Protein AF-A0A259J9F5-F1 (afdb_monomer)

Sequence (88 aa):
RPKRFDTRFFAAEASAICMQVDGMVGPSSELIETRWLTFDETEKADLPSITRVILEELRARIEAGYRRELAVPFYSMQRGRFVRVALD

Secondary structure (DSSP, 8-state):
-------------GGG-----TTSSSTTSS--------HHHHHHS---HHHHHHHHHHHHHHHTT--TTSPEEEEEEETTEEEEEEE-

Mean predicted aligned error: 4.2 Å

Solvent-accessible surface area (backbone atoms only — not comparable to full-atom values): 6166 Å² total; per-residue (Å²): 131,89,85,83,83,91,82,86,88,84,86,79,65,77,87,72,64,88,75,85,75,84,84,68,58,30,94,87,43,96,43,55,74,87,84,91,71,55,75,76,53,52,74,76,46,98,63,60,71,67,58,53,53,52,52,53,52,49,51,56,39,49,77,71,66,60,56,87,85,57,71,45,78,43,79,46,77,56,96,90,37,84,43,80,44,75,41,132

Radius of gyration: 15.93 Å; Cα contacts (8 Å, |Δi|>4): 47; chains: 1; bounding box: 41×29×37 Å

Structure (mmCIF, N/CA/C/O backbone):
data_AF-A0A259J9F5-F1
#
_entry.id   AF-A0A259J9F5-F1
#
loop_
_atom_site.group_PDB
_atom_site.id
_atom_site.type_symbol
_atom_site.label_atom_id
_atom_site.label_alt_id
_atom_site.label_comp_id
_atom_site.label_asym_id
_atom_site.label_entity_id
_atom_site.label_seq_id
_atom_site.pdbx_PDB_ins_code
_atom_site.Cartn_x
_atom_site.Cartn_y
_atom_site.Cartn_z
_atom_site.occupancy
_atom_site.B_iso_or_equiv
_atom_site.auth_seq_id
_atom_site.auth_comp_id
_atom_site.auth_asym_id
_atom_site.auth_atom_id
_atom_site.pdbx_PDB_model_num
ATOM 1 N N . ARG A 1 1 ? 16.244 6.802 19.465 1.00 80.06 1 ARG A N 1
ATOM 2 C CA . ARG A 1 1 ? 16.783 5.927 18.390 1.00 80.06 1 ARG A CA 1
ATOM 3 C C . ARG A 1 1 ? 15.710 5.773 17.315 1.00 80.06 1 ARG A C 1
ATOM 5 O O . ARG A 1 1 ? 14.581 5.494 17.699 1.00 80.06 1 ARG A O 1
ATOM 12 N N . PRO A 1 2 ? 16.012 5.965 16.020 1.00 86.25 2 PRO A N 1
ATOM 13 C CA . PRO A 1 2 ? 15.033 5.741 14.956 1.00 86.25 2 PRO A CA 1
ATOM 14 C C . PRO A 1 2 ? 14.559 4.279 14.951 1.00 86.25 2 PRO A C 1
ATOM 16 O O . PRO A 1 2 ? 15.380 3.361 15.051 1.00 86.25 2 PRO A O 1
ATOM 19 N N . LYS A 1 3 ? 13.239 4.067 14.878 1.00 87.62 3 LYS A N 1
ATOM 20 C CA . LYS A 1 3 ? 12.633 2.737 14.708 1.00 87.62 3 LYS A CA 1
ATOM 21 C C . LYS A 1 3 ? 12.778 2.313 13.244 1.00 87.62 3 LYS A C 1
ATOM 23 O O . LYS A 1 3 ? 12.632 3.138 12.347 1.00 87.62 3 LYS A O 1
ATOM 28 N N . ARG A 1 4 ? 13.094 1.039 13.010 1.00 90.06 4 ARG A N 1
ATOM 29 C CA . ARG A 1 4 ? 13.164 0.435 11.673 1.00 90.06 4 ARG A CA 1
ATOM 30 C C . ARG A 1 4 ? 12.182 -0.722 11.634 1.00 90.06 4 ARG A C 1
ATOM 32 O O . ARG A 1 4 ? 12.090 -1.458 12.613 1.00 90.06 4 ARG A O 1
ATOM 39 N N . PHE A 1 5 ? 11.500 -0.868 10.512 1.00 91.06 5 PHE A N 1
ATOM 40 C CA . PHE A 1 5 ? 10.527 -1.925 10.291 1.00 91.06 5 PHE A CA 1
ATOM 41 C C . PHE A 1 5 ? 10.954 -2.735 9.070 1.00 91.06 5 PHE A C 1
ATOM 43 O O . PHE A 1 5 ? 11.440 -2.166 8.093 1.00 91.06 5 PHE A O 1
ATOM 50 N N . ASP A 1 6 ? 10.777 -4.048 9.150 1.00 93.06 6 ASP A N 1
ATOM 51 C CA . ASP A 1 6 ? 10.803 -4.953 8.005 1.00 93.06 6 ASP A CA 1
ATOM 52 C C . ASP A 1 6 ? 9.343 -5.314 7.727 1.00 93.06 6 ASP A C 1
ATOM 54 O O . ASP A 1 6 ? 8.717 -6.051 8.489 1.00 93.06 6 ASP A O 1
ATOM 58 N N . THR A 1 7 ? 8.752 -4.632 6.747 1.00 93.12 7 THR A N 1
ATOM 59 C CA . THR A 1 7 ? 7.303 -4.645 6.515 1.00 93.12 7 THR A CA 1
ATOM 60 C C . THR A 1 7 ? 6.999 -5.360 5.214 1.00 93.12 7 THR A C 1
ATOM 62 O O . THR A 1 7 ? 7.610 -5.073 4.186 1.00 93.12 7 THR A O 1
ATOM 65 N N . ARG A 1 8 ? 6.009 -6.252 5.256 1.00 93.69 8 ARG A N 1
ATOM 66 C CA . ARG A 1 8 ? 5.438 -6.900 4.075 1.00 93.69 8 ARG A CA 1
ATOM 67 C C . ARG A 1 8 ? 4.036 -6.362 3.848 1.00 93.69 8 ARG A C 1
ATOM 69 O O . ARG A 1 8 ? 3.261 -6.256 4.796 1.00 93.69 8 ARG A O 1
ATOM 76 N N . PHE A 1 9 ? 3.729 -6.040 2.601 1.00 93.94 9 PHE A N 1
ATOM 77 C CA . PHE A 1 9 ? 2.416 -5.558 2.197 1.00 93.94 9 PHE A CA 1
ATOM 78 C C . PHE A 1 9 ? 1.666 -6.670 1.475 1.00 93.94 9 PHE A C 1
ATOM 80 O O . PHE A 1 9 ? 2.232 -7.380 0.645 1.00 93.94 9 PHE A O 1
ATOM 87 N N . PHE A 1 10 ? 0.388 -6.805 1.806 1.00 92.50 10 PHE A N 1
ATOM 88 C CA . PHE A 1 10 ? -0.521 -7.781 1.224 1.00 92.50 10 PHE A CA 1
ATOM 89 C C . PHE A 1 10 ? -1.767 -7.048 0.743 1.00 92.50 10 PHE A C 1
ATOM 91 O O . PHE A 1 10 ? -2.159 -6.040 1.329 1.00 92.50 10 PHE A O 1
ATOM 98 N N . ALA A 1 11 ? -2.395 -7.570 -0.303 1.00 93.19 11 ALA A N 1
ATOM 99 C CA . ALA A 1 11 ? -3.672 -7.082 -0.789 1.00 93.19 11 ALA A CA 1
ATOM 100 C C . ALA A 1 11 ? -4.600 -8.271 -1.061 1.00 93.19 11 ALA A C 1
ATOM 102 O O . ALA A 1 11 ? -4.159 -9.363 -1.435 1.00 93.19 11 ALA A O 1
ATOM 103 N N . ALA A 1 12 ? -5.888 -8.057 -0.833 1.00 92.12 12 ALA A N 1
ATOM 104 C CA . ALA A 1 12 ? -6.946 -9.034 -1.026 1.00 92.12 12 ALA A CA 1
ATOM 105 C C . ALA A 1 12 ? -8.220 -8.302 -1.448 1.00 92.12 12 ALA A C 1
ATOM 107 O O . ALA A 1 12 ? -8.389 -7.118 -1.148 1.00 92.12 12 ALA A O 1
ATOM 108 N N . GLU A 1 13 ? -9.118 -9.007 -2.127 1.00 92.69 13 GLU A N 1
ATOM 109 C CA . GLU A 1 13 ? -10.435 -8.457 -2.420 1.00 92.69 13 GLU A CA 1
ATOM 110 C C . GLU A 1 13 ? -11.273 -8.367 -1.143 1.00 92.69 13 GLU A C 1
ATOM 112 O O . GLU A 1 13 ? -11.301 -9.296 -0.334 1.00 92.69 13 GLU A O 1
ATOM 117 N N . ALA A 1 14 ? -12.003 -7.263 -0.978 1.00 93.44 14 ALA A N 1
ATOM 118 C CA . ALA A 1 14 ? -12.886 -7.068 0.171 1.00 93.44 14 ALA A CA 1
ATOM 119 C C . ALA A 1 14 ? -14.021 -8.110 0.232 1.00 93.44 14 ALA A C 1
ATOM 121 O O . ALA A 1 14 ? -14.517 -8.417 1.313 1.00 93.44 14 ALA A O 1
ATOM 122 N N . SER A 1 15 ? -14.396 -8.699 -0.909 1.00 94.62 15 SER A N 1
ATOM 123 C CA . SER A 1 15 ? -15.356 -9.808 -1.011 1.00 94.62 15 SER A CA 1
ATOM 1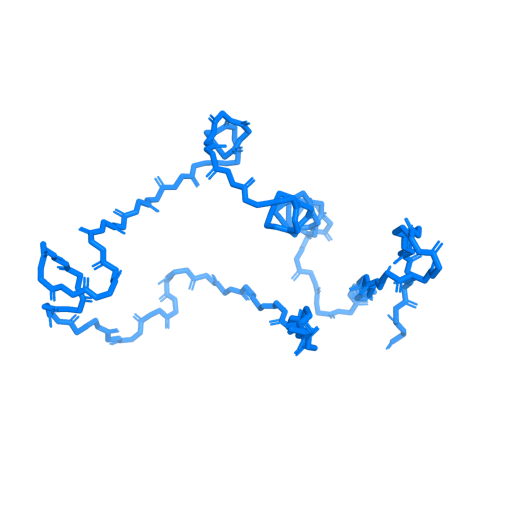24 C C . SER A 1 15 ? -14.921 -11.059 -0.235 1.00 94.62 15 SER A C 1
ATOM 126 O O . SER A 1 15 ? -15.766 -11.872 0.130 1.00 94.62 15 SER A O 1
ATOM 128 N N . ALA A 1 16 ? -13.623 -11.211 0.050 1.00 95.06 16 ALA A N 1
ATOM 129 C CA . ALA A 1 16 ? -13.081 -12.327 0.821 1.00 95.06 16 ALA A CA 1
ATOM 130 C C . ALA A 1 16 ? -13.224 -12.153 2.347 1.00 95.06 16 ALA A C 1
ATOM 132 O O . ALA A 1 16 ? -12.809 -13.031 3.104 1.00 95.06 16 ALA A O 1
ATOM 133 N N . ILE A 1 17 ? -13.770 -11.030 2.828 1.00 93.44 17 ILE A N 1
ATOM 134 C CA . ILE A 1 17 ? -13.980 -10.791 4.260 1.00 93.44 17 ILE A CA 1
ATOM 135 C C . ILE A 1 17 ? -15.122 -11.683 4.766 1.00 93.44 17 ILE A C 1
ATOM 137 O O . ILE A 1 17 ? -16.286 -11.464 4.444 1.00 93.44 17 ILE A O 1
ATOM 141 N N . CYS A 1 18 ? -14.796 -12.667 5.608 1.00 96.50 18 CYS A N 1
ATOM 142 C CA . CYS A 1 18 ? -15.784 -13.599 6.171 1.00 96.50 18 CYS A CA 1
ATOM 143 C C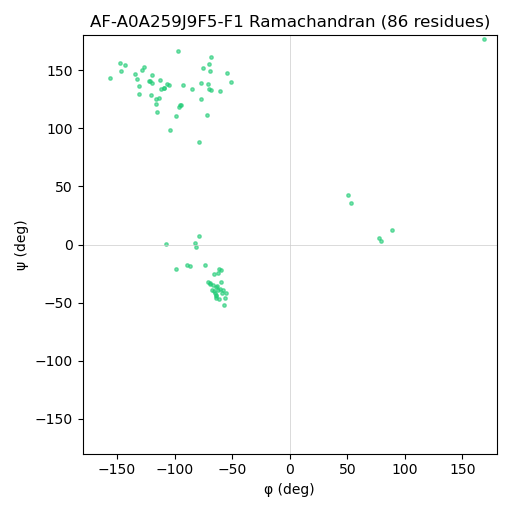 . CYS A 1 18 ? -16.467 -13.096 7.456 1.00 96.50 18 CYS A C 1
ATOM 145 O O . CYS A 1 18 ? -17.489 -13.645 7.858 1.00 96.50 18 CYS A O 1
ATOM 147 N N . MET A 1 19 ? -15.880 -12.114 8.146 1.00 95.00 19 MET A N 1
ATOM 148 C CA . MET A 1 19 ? -16.361 -11.610 9.436 1.00 95.00 19 MET A CA 1
ATOM 149 C C . MET A 1 19 ? -15.877 -10.176 9.662 1.00 95.00 19 MET A C 1
ATOM 151 O O . MET A 1 19 ? -14.741 -9.845 9.324 1.00 95.00 19 MET A O 1
ATOM 155 N N . GLN A 1 20 ? -16.723 -9.348 10.274 1.00 90.12 20 GLN A N 1
ATOM 156 C CA . GLN A 1 20 ? -16.377 -8.017 10.774 1.00 90.12 20 GLN A CA 1
ATOM 157 C C . GLN A 1 20 ? -16.617 -7.970 12.285 1.00 90.12 20 GLN A C 1
ATOM 159 O O . GLN A 1 20 ? -17.519 -8.640 12.786 1.00 90.12 20 GLN A O 1
ATOM 164 N N . VAL A 1 21 ? -15.784 -7.215 13.005 1.00 90.62 21 VAL A N 1
ATOM 165 C CA . VAL A 1 21 ? -15.888 -7.055 14.461 1.00 90.62 21 VAL A CA 1
ATOM 166 C C . VAL A 1 21 ? -16.187 -5.597 14.778 1.00 90.62 21 VAL A C 1
ATOM 168 O O . VAL A 1 21 ? -15.404 -4.710 14.432 1.00 90.62 21 VAL A O 1
ATOM 171 N N . ASP A 1 22 ? -17.311 -5.363 15.444 1.00 88.31 22 ASP A N 1
ATOM 172 C CA . ASP A 1 22 ? -17.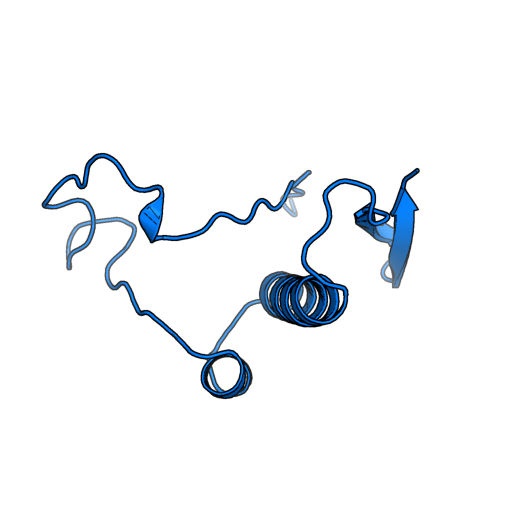752 -4.025 15.827 1.00 88.31 22 ASP A CA 1
ATOM 173 C C . ASP A 1 22 ? -16.868 -3.416 16.928 1.00 88.31 22 ASP A C 1
ATOM 175 O O . ASP A 1 22 ? -16.237 -4.119 17.719 1.00 88.31 22 ASP A O 1
ATOM 179 N N . GLY A 1 23 ? -16.828 -2.081 16.995 1.00 89.00 23 GLY A N 1
ATOM 180 C CA . GLY A 1 23 ? -16.156 -1.343 18.074 1.00 89.00 23 GLY A CA 1
ATOM 181 C C . GLY A 1 23 ? -14.626 -1.266 17.986 1.00 89.00 23 GLY A C 1
ATOM 182 O O . GLY A 1 23 ? -14.000 -0.716 18.888 1.00 89.00 23 GLY A O 1
ATOM 183 N N . MET A 1 24 ? -14.014 -1.766 16.907 1.00 90.88 24 MET A N 1
ATOM 184 C CA . MET A 1 24 ? -12.560 -1.672 16.680 1.00 90.88 24 MET A CA 1
ATOM 185 C C . MET A 1 24 ? -12.086 -0.262 16.286 1.00 90.88 24 MET A C 1
ATOM 187 O O . MET A 1 24 ? -10.893 0.033 16.370 1.00 90.88 24 MET A O 1
ATOM 191 N N . VAL A 1 25 ? -13.012 0.593 15.841 1.00 93.06 25 VAL A N 1
ATOM 192 C CA . VAL A 1 25 ? -12.751 1.957 15.367 1.00 93.06 25 VAL A CA 1
ATOM 193 C C . VAL A 1 25 ? -13.726 2.918 16.041 1.00 93.06 25 VAL A C 1
ATOM 195 O O . VAL A 1 25 ? -14.935 2.685 16.032 1.00 93.06 25 VAL A O 1
ATOM 198 N N . GLY A 1 26 ? -13.213 4.002 16.616 1.00 91.94 26 GLY A N 1
ATOM 199 C CA . GLY A 1 26 ? -14.001 5.004 17.324 1.00 91.94 26 GLY A CA 1
ATOM 200 C C . GLY A 1 26 ? -13.146 6.001 18.116 1.00 91.94 26 GLY A C 1
ATOM 201 O O . GLY A 1 26 ? -11.928 5.862 18.190 1.00 91.94 26 GLY A O 1
ATOM 202 N N . PRO A 1 27 ? -13.762 7.014 18.752 1.00 92.56 27 PRO A N 1
ATOM 203 C CA . PRO A 1 27 ? -13.035 8.136 19.361 1.00 92.56 27 PRO A CA 1
ATOM 204 C C . PRO A 1 27 ? -12.057 7.757 20.482 1.00 92.56 27 PRO A C 1
ATOM 206 O O . PRO A 1 27 ? -11.168 8.538 20.811 1.00 92.56 27 PRO A O 1
ATOM 209 N N . SER A 1 28 ? -12.245 6.589 21.098 1.00 91.88 28 SER A N 1
ATOM 210 C CA . SER A 1 28 ? -11.440 6.090 22.216 1.00 91.88 28 SER A CA 1
ATOM 211 C C . SER A 1 28 ? -10.502 4.933 21.851 1.00 91.88 28 SER A C 1
ATOM 213 O O . SER A 1 28 ? -9.822 4.423 22.739 1.00 91.88 28 SER A O 1
ATOM 215 N N . SER A 1 29 ? -10.478 4.477 20.595 1.00 92.25 29 SER A N 1
ATOM 216 C CA . SER A 1 29 ? -9.562 3.428 20.122 1.00 92.25 29 SER A CA 1
ATOM 217 C C . SER A 1 29 ? -8.324 4.021 19.448 1.00 92.25 29 SER A C 1
ATOM 219 O O . SER A 1 29 ? -8.280 5.204 19.122 1.00 92.25 29 SER A O 1
ATOM 221 N N . GLU A 1 30 ? -7.302 3.189 19.222 1.00 94.06 30 GLU A N 1
ATOM 222 C CA . GLU A 1 30 ? -6.088 3.599 18.498 1.00 94.06 30 GLU A CA 1
ATOM 223 C C . GLU A 1 30 ? -6.409 4.086 17.074 1.00 94.06 30 GLU A C 1
ATOM 225 O O . GLU A 1 30 ? -5.876 5.101 16.626 1.00 94.06 30 GLU A O 1
ATOM 230 N N . LEU A 1 31 ? -7.318 3.391 16.382 1.00 92.69 31 LEU A N 1
ATOM 231 C CA . LEU A 1 31 ? -7.875 3.820 15.101 1.00 92.69 31 LEU A CA 1
ATOM 232 C C . LEU A 1 31 ? -9.192 4.552 15.341 1.00 92.69 31 LEU A C 1
ATOM 234 O O . LEU A 1 31 ? -10.130 3.968 15.875 1.00 92.69 31 LEU A O 1
ATOM 238 N N . ILE A 1 32 ? -9.277 5.816 14.932 1.00 94.44 32 ILE A N 1
ATOM 239 C CA . ILE A 1 32 ? -10.454 6.663 15.190 1.00 94.44 32 ILE A CA 1
ATOM 240 C C . ILE A 1 32 ? -11.421 6.759 14.004 1.00 94.44 32 ILE A C 1
ATOM 242 O O . ILE A 1 32 ? -12.590 7.084 14.187 1.00 94.44 32 ILE A O 1
ATOM 246 N N . GLU A 1 33 ? -10.943 6.472 12.792 1.00 91.31 33 GLU A N 1
ATOM 247 C CA . GLU A 1 33 ? -11.702 6.576 11.544 1.00 91.31 33 GLU A CA 1
ATOM 248 C C . GLU A 1 33 ? -11.244 5.484 10.568 1.00 91.31 33 GLU A C 1
ATOM 250 O O . GLU A 1 33 ? -10.084 5.071 10.568 1.00 91.31 33 GLU A O 1
ATOM 255 N N . THR A 1 34 ? -12.152 5.015 9.713 1.00 90.81 34 THR A N 1
ATOM 256 C CA . THR A 1 34 ? -11.836 4.159 8.562 1.00 90.81 34 THR A CA 1
ATOM 257 C C . THR A 1 34 ? -12.517 4.720 7.326 1.00 90.81 34 THR A C 1
ATOM 259 O O . THR A 1 34 ? -13.683 5.107 7.378 1.00 90.81 34 THR A O 1
ATOM 262 N N . ARG A 1 35 ? -11.788 4.752 6.209 1.00 91.19 35 ARG A N 1
ATOM 263 C CA . ARG A 1 35 ? -12.286 5.238 4.922 1.00 91.19 35 ARG A CA 1
ATOM 264 C C . ARG A 1 35 ? -11.946 4.265 3.807 1.00 91.19 35 ARG A C 1
ATOM 266 O O . ARG A 1 35 ? -10.846 3.718 3.777 1.00 91.19 35 ARG A O 1
ATOM 273 N N . TRP A 1 36 ? -12.874 4.127 2.870 1.00 93.06 36 TRP A N 1
ATOM 274 C CA . TRP A 1 36 ? -12.625 3.517 1.571 1.00 93.06 36 TRP A CA 1
ATOM 275 C C 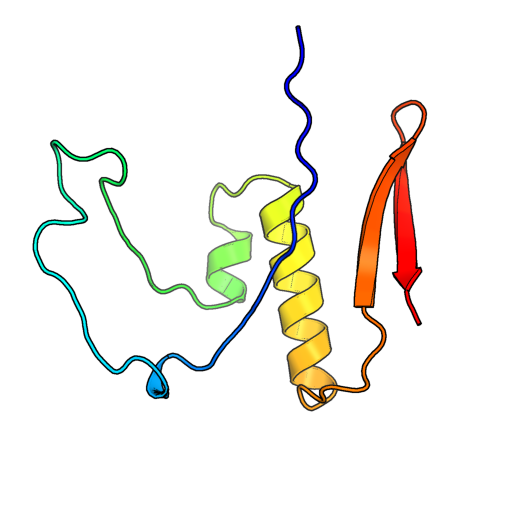. TRP A 1 36 ? -12.311 4.631 0.584 1.00 93.06 36 TRP A C 1
ATOM 277 O O . TRP A 1 36 ? -13.124 5.533 0.412 1.00 93.06 36 TRP A O 1
ATOM 287 N N . LEU A 1 37 ? -11.121 4.585 -0.009 1.00 95.00 37 LEU A N 1
ATOM 288 C CA . LEU A 1 37 ? -10.648 5.587 -0.957 1.00 95.00 37 LEU A CA 1
ATOM 289 C C . LEU A 1 37 ? -10.369 4.919 -2.300 1.00 95.00 37 LEU A C 1
ATOM 291 O O . LEU A 1 37 ? -9.790 3.832 -2.360 1.00 95.00 37 LEU A O 1
ATOM 295 N N . THR A 1 38 ? -10.743 5.596 -3.374 1.00 96.31 38 THR A N 1
ATOM 296 C CA . THR A 1 38 ? -10.241 5.338 -4.723 1.00 96.31 38 THR A CA 1
ATOM 297 C C . THR A 1 38 ? -8.764 5.716 -4.817 1.00 96.31 38 THR A C 1
ATOM 299 O O . THR A 1 38 ? -8.254 6.507 -4.020 1.00 96.31 38 THR A O 1
ATOM 302 N N . PHE A 1 39 ? -8.060 5.197 -5.824 1.00 95.56 39 PHE A N 1
ATOM 303 C CA . PHE A 1 39 ? -6.665 5.574 -6.036 1.00 95.56 39 PHE A CA 1
ATOM 304 C C . PHE A 1 39 ? -6.486 7.092 -6.237 1.00 95.56 39 PHE A C 1
ATOM 306 O O . PHE A 1 39 ? -5.569 7.665 -5.654 1.00 95.56 39 PHE A O 1
ATOM 313 N N . ASP A 1 40 ? -7.394 7.758 -6.950 1.00 95.75 40 ASP A N 1
ATOM 314 C CA . ASP A 1 40 ? -7.334 9.211 -7.168 1.00 95.75 40 ASP A CA 1
ATOM 315 C C . ASP A 1 40 ? -7.545 10.006 -5.866 1.00 95.75 40 ASP A C 1
ATOM 317 O O . ASP A 1 40 ? -6.933 11.053 -5.643 1.00 95.75 40 ASP A O 1
ATOM 321 N N . GLU A 1 41 ? -8.385 9.511 -4.953 1.00 96.56 41 GLU A N 1
ATOM 32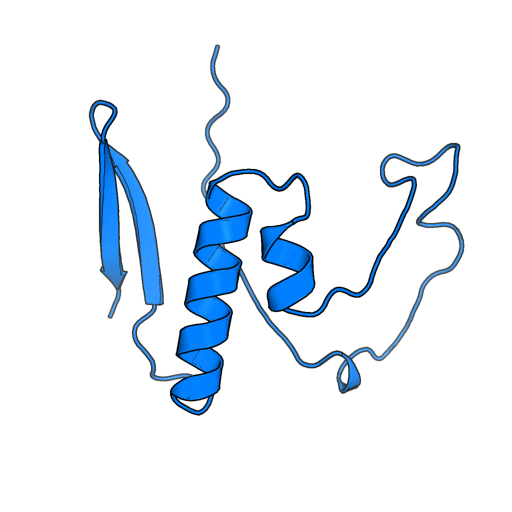2 C CA . GLU A 1 41 ? -8.559 10.121 -3.629 1.00 96.56 41 GLU A CA 1
ATOM 323 C C . GLU A 1 41 ? -7.310 9.953 -2.755 1.00 96.56 41 GLU A C 1
ATOM 325 O O . GLU A 1 41 ? -6.965 10.858 -1.989 1.00 96.56 41 GLU A O 1
ATOM 330 N N . THR A 1 42 ? -6.587 8.834 -2.889 1.00 95.81 42 THR A N 1
ATOM 331 C CA . THR A 1 42 ? -5.353 8.603 -2.119 1.00 95.81 42 THR A CA 1
ATOM 332 C C . THR A 1 42 ? -4.224 9.569 -2.476 1.00 95.81 42 THR A C 1
ATOM 334 O O . THR A 1 42 ? -3.391 9.871 -1.620 1.00 95.81 42 THR A O 1
ATOM 337 N N . GLU A 1 43 ? -4.212 10.124 -3.690 1.00 91.62 43 GLU A N 1
ATOM 338 C CA . GLU A 1 43 ? -3.226 11.132 -4.100 1.00 91.62 43 GLU A CA 1
ATOM 339 C C . GLU A 1 43 ? -3.351 12.411 -3.259 1.00 91.62 43 GLU A C 1
ATOM 341 O O . GLU A 1 43 ? -2.347 13.013 -2.873 1.00 91.62 43 GLU A O 1
ATOM 346 N N . LYS A 1 44 ? -4.584 12.778 -2.889 1.00 93.75 44 LYS A N 1
ATOM 347 C CA . LYS A 1 44 ? -4.900 13.977 -2.094 1.00 93.75 44 LYS A CA 1
ATOM 348 C C . LYS A 1 44 ? -4.880 13.729 -0.585 1.00 93.75 44 LYS A C 1
ATOM 350 O O . LYS A 1 44 ? -4.827 14.685 0.185 1.00 93.75 44 LYS A O 1
ATOM 355 N N . ALA A 1 45 ? -4.948 12.472 -0.153 1.00 94.50 45 ALA A N 1
ATOM 356 C CA . ALA A 1 45 ? -4.924 12.107 1.259 1.00 94.50 45 ALA A CA 1
ATOM 357 C C . ALA A 1 45 ? -3.545 12.378 1.881 1.00 94.50 45 ALA A C 1
ATOM 359 O O . ALA A 1 45 ? -2.528 12.261 1.202 1.00 94.50 45 ALA A O 1
ATOM 360 N N . ASP A 1 46 ? -3.486 12.698 3.176 1.00 94.50 46 ASP A N 1
ATOM 361 C CA . ASP A 1 46 ? -2.223 12.802 3.918 1.00 94.50 46 ASP A CA 1
ATOM 362 C C . ASP A 1 46 ? -1.717 11.403 4.303 1.00 94.50 46 ASP A C 1
ATOM 364 O O . ASP A 1 46 ? -2.079 10.841 5.336 1.00 94.50 46 ASP A O 1
ATOM 368 N N . LEU A 1 47 ? -0.945 10.793 3.401 1.00 94.81 47 LEU A N 1
ATOM 369 C CA . LEU A 1 47 ? -0.394 9.451 3.563 1.00 94.81 47 LEU A CA 1
ATOM 370 C C . LEU A 1 47 ? 1.133 9.485 3.703 1.00 94.81 47 LEU A C 1
ATOM 372 O O . LEU A 1 47 ? 1.800 10.217 2.954 1.00 94.81 47 LEU A O 1
ATOM 376 N N . PRO A 1 48 ? 1.713 8.628 4.570 1.00 93.19 48 PRO A N 1
ATOM 377 C CA . PRO A 1 48 ? 3.154 8.416 4.619 1.00 93.19 48 PRO A CA 1
ATOM 378 C C . PRO A 1 48 ? 3.714 8.017 3.250 1.00 93.19 48 PRO A C 1
ATOM 380 O O . PRO A 1 48 ? 3.067 7.300 2.486 1.00 93.19 48 PRO A O 1
ATOM 383 N N . SER A 1 49 ? 4.955 8.416 2.960 1.00 91.06 49 SER A N 1
ATOM 384 C CA . SER A 1 49 ? 5.582 8.193 1.649 1.00 91.06 49 SER A CA 1
ATOM 385 C C . SER A 1 49 ? 5.580 6.724 1.220 1.00 91.06 49 SER A C 1
ATOM 387 O O . SER A 1 49 ? 5.265 6.429 0.073 1.00 91.06 49 SER A O 1
ATOM 389 N N . ILE A 1 50 ? 5.872 5.795 2.139 1.00 92.38 50 ILE A N 1
ATOM 390 C CA . ILE A 1 50 ? 5.852 4.360 1.822 1.00 92.38 50 ILE A CA 1
ATOM 391 C C . ILE A 1 50 ? 4.445 3.874 1.450 1.00 92.38 50 ILE A C 1
ATOM 393 O O . ILE A 1 50 ? 4.310 3.077 0.533 1.00 92.38 50 ILE A O 1
ATOM 397 N N . THR A 1 51 ? 3.394 4.386 2.094 1.00 94.94 51 THR A N 1
ATOM 398 C CA . THR A 1 51 ? 2.009 4.003 1.788 1.00 94.94 51 THR A CA 1
ATOM 399 C C . THR A 1 51 ? 1.621 4.425 0.374 1.00 94.94 51 THR A C 1
ATOM 401 O O . THR A 1 51 ? 1.025 3.631 -0.344 1.00 94.94 51 THR A O 1
ATOM 404 N N . ARG A 1 52 ? 2.014 5.630 -0.062 1.00 95.12 52 ARG A N 1
ATOM 405 C CA . ARG A 1 52 ? 1.779 6.095 -1.443 1.00 95.12 52 ARG A CA 1
ATOM 406 C C . ARG A 1 52 ? 2.472 5.200 -2.467 1.00 95.12 52 ARG A C 1
ATOM 408 O O . ARG A 1 52 ? 1.826 4.738 -3.397 1.00 95.12 52 ARG A O 1
ATOM 415 N N . VAL A 1 53 ? 3.746 4.879 -2.228 1.00 94.19 53 VAL A N 1
ATOM 416 C CA . VAL A 1 53 ? 4.525 3.970 -3.086 1.00 94.19 53 VAL A CA 1
ATOM 417 C C . VAL A 1 53 ? 3.833 2.614 -3.232 1.00 94.19 53 VAL A C 1
ATOM 419 O O . VAL A 1 53 ? 3.698 2.103 -4.337 1.00 94.19 53 VAL A O 1
ATOM 422 N N . ILE A 1 54 ? 3.356 2.025 -2.132 1.00 95.25 54 ILE A N 1
ATOM 423 C CA . ILE A 1 54 ? 2.689 0.719 -2.191 1.00 95.25 54 ILE A CA 1
ATOM 424 C C . ILE A 1 54 ? 1.330 0.793 -2.902 1.00 95.25 54 ILE A C 1
ATOM 426 O O . ILE A 1 54 ? 0.959 -0.162 -3.579 1.00 95.25 54 ILE A O 1
ATOM 430 N N . LEU A 1 55 ? 0.597 1.905 -2.795 1.00 96.31 55 LEU A N 1
ATOM 431 C CA . LEU A 1 55 ? -0.649 2.101 -3.543 1.00 96.31 55 LEU A CA 1
ATOM 432 C C . LEU A 1 55 ? -0.402 2.221 -5.054 1.00 96.31 55 LEU A C 1
ATOM 434 O O . LEU A 1 55 ? -1.159 1.646 -5.832 1.00 96.31 55 LEU A O 1
ATOM 438 N N . GLU A 1 56 ? 0.668 2.900 -5.473 1.00 94.44 56 GLU A N 1
ATOM 439 C CA . GLU A 1 56 ? 1.091 2.955 -6.880 1.00 94.44 56 GLU A CA 1
ATOM 440 C C . GLU A 1 56 ? 1.502 1.570 -7.402 1.00 94.44 56 GLU A C 1
ATOM 442 O O . GLU A 1 56 ? 1.052 1.152 -8.469 1.00 94.44 56 GLU A O 1
ATOM 447 N N . GLU A 1 57 ? 2.282 0.809 -6.625 1.00 94.44 57 GLU A N 1
ATOM 448 C CA . GLU A 1 57 ? 2.638 -0.575 -6.970 1.00 94.44 57 GLU A CA 1
ATOM 449 C C . GLU A 1 57 ? 1.402 -1.481 -7.047 1.00 94.44 57 GLU A C 1
ATOM 451 O O . GLU A 1 57 ? 1.306 -2.321 -7.941 1.00 94.44 57 GLU A O 1
ATOM 456 N N . LEU A 1 58 ? 0.425 -1.305 -6.149 1.00 94.94 58 LEU A N 1
ATOM 457 C CA . LEU A 1 58 ? -0.837 -2.038 -6.206 1.00 94.94 58 LEU A CA 1
ATOM 458 C C . LEU A 1 58 ? -1.630 -1.686 -7.471 1.00 94.94 58 LEU A C 1
ATOM 460 O O . LEU A 1 58 ? -2.129 -2.601 -8.127 1.00 94.94 58 LEU A O 1
ATOM 464 N N . ARG A 1 59 ? -1.711 -0.400 -7.843 1.00 95.56 59 ARG A N 1
ATOM 465 C CA . ARG A 1 59 ? -2.368 0.055 -9.081 1.00 95.56 59 ARG A CA 1
ATOM 466 C C . ARG A 1 59 ? -1.734 -0.618 -10.303 1.00 95.56 59 ARG A C 1
ATOM 468 O O . ARG A 1 59 ? -2.435 -1.294 -11.053 1.00 95.56 59 ARG A O 1
ATOM 475 N N . ALA A 1 60 ? -0.409 -0.544 -10.429 1.00 93.19 60 ALA A N 1
ATOM 476 C CA . ALA A 1 60 ? 0.328 -1.184 -11.521 1.00 93.19 60 ALA A CA 1
ATOM 477 C C . ALA A 1 60 ? 0.148 -2.714 -11.531 1.00 93.19 60 ALA A C 1
ATOM 479 O O . ALA A 1 60 ? 0.006 -3.335 -12.586 1.00 93.19 60 ALA A O 1
ATOM 480 N N . ARG A 1 61 ? 0.111 -3.348 -10.351 1.00 93.38 61 ARG A N 1
ATOM 481 C CA . ARG A 1 61 ? -0.119 -4.793 -10.233 1.00 93.38 61 ARG A CA 1
ATOM 482 C C . ARG A 1 61 ? -1.518 -5.190 -10.697 1.00 93.38 61 ARG A C 1
ATOM 484 O O . ARG A 1 61 ? -1.655 -6.225 -11.349 1.00 93.38 61 ARG A O 1
ATOM 491 N N . ILE A 1 62 ? -2.537 -4.394 -10.376 1.00 94.38 62 ILE A N 1
ATOM 492 C CA . ILE A 1 62 ? -3.915 -4.595 -10.847 1.00 94.38 62 ILE A CA 1
ATOM 493 C C . ILE A 1 62 ? -3.982 -4.442 -12.371 1.00 94.38 62 ILE A C 1
ATOM 495 O O . ILE A 1 62 ? -4.520 -5.323 -13.037 1.00 94.38 62 ILE A O 1
ATOM 499 N N . GLU A 1 63 ? -3.363 -3.402 -12.934 1.00 94.25 63 GLU A N 1
ATOM 500 C CA . GLU A 1 63 ? -3.282 -3.182 -14.389 1.00 94.25 63 GLU A CA 1
ATOM 501 C C . GLU A 1 63 ? -2.572 -4.336 -15.122 1.00 94.25 63 GLU A C 1
ATOM 503 O O . GLU A 1 63 ? -2.953 -4.705 -16.232 1.00 94.25 63 GLU A O 1
ATOM 508 N N . ALA A 1 64 ? -1.595 -4.982 -14.476 1.00 93.12 64 ALA A N 1
ATOM 509 C CA . ALA A 1 64 ? -0.915 -6.180 -14.979 1.00 93.12 64 ALA A CA 1
A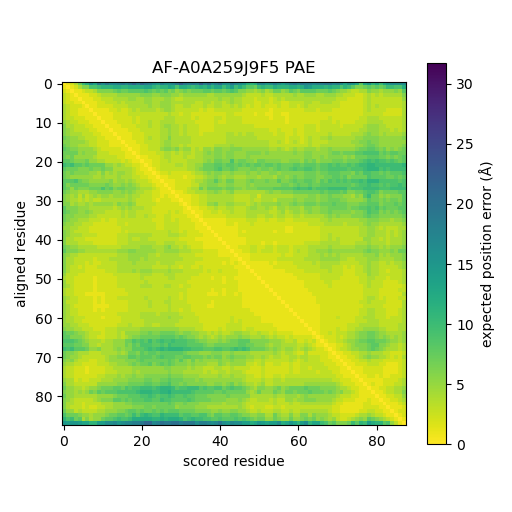TOM 510 C C . ALA A 1 64 ? -1.714 -7.497 -14.800 1.00 93.12 64 ALA A C 1
ATOM 512 O O . ALA A 1 64 ? -1.183 -8.593 -15.041 1.00 93.12 64 ALA A O 1
ATOM 513 N N . GLY A 1 65 ? -2.974 -7.409 -14.361 1.00 94.06 65 GLY A N 1
ATOM 514 C CA . GLY A 1 65 ? -3.897 -8.533 -14.181 1.00 94.06 65 GLY A CA 1
ATOM 515 C C . GLY A 1 65 ? -3.839 -9.202 -12.806 1.00 94.06 65 GLY A C 1
ATOM 516 O O . GLY A 1 65 ? -4.363 -10.300 -12.649 1.00 94.06 65 GLY A O 1
ATOM 517 N N . TYR A 1 66 ? -3.177 -8.583 -11.823 1.00 90.88 66 TYR A N 1
ATOM 518 C CA . TYR A 1 66 ? -3.121 -9.023 -10.422 1.00 90.88 66 TYR A CA 1
ATOM 519 C C . TYR A 1 66 ? -2.665 -10.484 -10.214 1.00 90.88 66 TYR A C 1
ATOM 521 O O . TYR A 1 66 ? -3.113 -11.198 -9.316 1.00 90.88 66 TYR A O 1
ATOM 529 N N . ARG A 1 67 ? -1.735 -10.944 -11.057 1.00 88.38 67 ARG A N 1
ATOM 530 C CA . ARG A 1 67 ? -1.235 -12.326 -11.054 1.00 88.38 67 ARG A CA 1
ATOM 531 C C . ARG A 1 67 ? -0.266 -12.596 -9.894 1.00 88.38 67 ARG A C 1
ATOM 533 O O . ARG A 1 67 ? 0.427 -11.694 -9.400 1.00 88.38 67 ARG A O 1
ATOM 540 N N . ARG A 1 68 ? -0.214 -13.854 -9.442 1.00 85.19 68 ARG A N 1
ATOM 541 C CA . ARG A 1 68 ? 0.631 -14.271 -8.306 1.00 85.19 68 ARG A CA 1
ATOM 542 C C . ARG A 1 68 ? 2.112 -14.269 -8.670 1.00 85.19 68 ARG A C 1
ATOM 544 O O . ARG A 1 68 ? 2.932 -13.944 -7.825 1.00 85.19 68 ARG A O 1
ATOM 551 N N . GLU A 1 69 ? 2.413 -14.557 -9.928 1.00 87.69 69 GLU A N 1
ATOM 552 C CA . GLU A 1 69 ? 3.754 -14.734 -10.491 1.00 87.69 69 GLU A CA 1
ATOM 553 C C . GLU A 1 69 ? 4.428 -13.402 -10.857 1.00 87.69 69 GLU A C 1
ATOM 555 O O . GLU A 1 69 ? 5.530 -13.386 -11.399 1.00 87.69 69 GLU A O 1
ATOM 560 N N . LEU A 1 70 ? 3.761 -12.269 -10.614 1.00 87.44 70 LEU A N 1
ATOM 561 C CA . LEU A 1 70 ? 4.362 -10.955 -10.818 1.00 87.44 70 LEU A CA 1
ATOM 562 C C . LEU A 1 70 ? 5.474 -10.732 -9.790 1.00 87.44 70 LEU A C 1
ATOM 564 O O . LEU A 1 70 ? 5.258 -10.944 -8.594 1.00 87.44 70 LEU A O 1
ATOM 568 N N . ALA A 1 71 ? 6.622 -10.252 -10.273 1.00 88.44 71 ALA A N 1
ATOM 569 C CA . ALA A 1 71 ? 7.780 -9.932 -9.447 1.00 88.44 71 ALA A CA 1
ATOM 570 C C . ALA A 1 71 ? 7.398 -9.024 -8.271 1.00 88.44 71 ALA A C 1
ATOM 572 O O . ALA A 1 71 ? 6.601 -8.089 -8.415 1.00 88.44 71 ALA A O 1
ATOM 573 N N . VAL A 1 72 ? 7.981 -9.290 -7.103 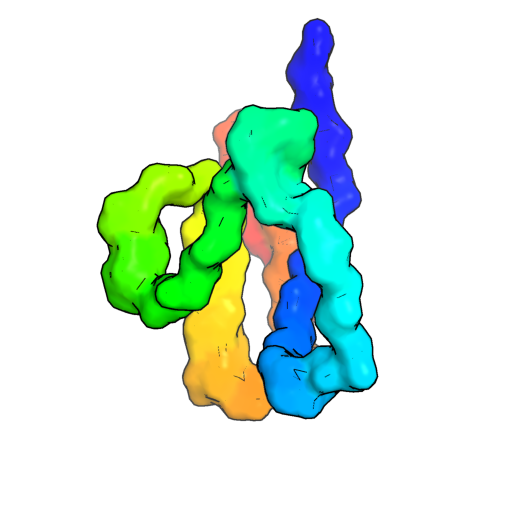1.00 90.25 72 VAL A N 1
ATOM 574 C CA . VAL A 1 72 ? 7.634 -8.569 -5.876 1.00 90.25 72 VAL A CA 1
ATOM 575 C C . VAL A 1 72 ? 8.633 -7.435 -5.655 1.00 90.25 72 VAL A C 1
ATOM 577 O O . VAL A 1 72 ? 9.823 -7.700 -5.479 1.00 90.25 72 VAL A O 1
ATOM 580 N N . PRO A 1 73 ? 8.203 -6.162 -5.638 1.00 92.88 73 PRO A N 1
ATOM 581 C CA . PRO A 1 73 ? 9.109 -5.060 -5.361 1.00 92.88 73 PRO A CA 1
ATOM 582 C C . PRO A 1 73 ? 9.549 -5.085 -3.892 1.00 92.88 73 PRO A C 1
ATOM 584 O O . PRO A 1 73 ? 8.737 -5.205 -2.974 1.00 92.88 73 PRO A O 1
ATOM 587 N N . PHE A 1 74 ? 10.847 -4.920 -3.666 1.00 93.81 74 PHE A N 1
ATOM 588 C CA . PHE A 1 74 ? 11.444 -4.757 -2.350 1.00 93.81 74 PHE A CA 1
ATOM 589 C C . PHE A 1 74 ? 12.084 -3.382 -2.224 1.00 93.81 74 PHE A C 1
ATOM 591 O O . PHE A 1 74 ? 12.949 -2.992 -3.015 1.00 93.81 74 PHE A O 1
ATOM 598 N N . TYR A 1 75 ? 11.661 -2.663 -1.188 1.00 93.75 75 TYR A N 1
ATOM 599 C CA . TYR A 1 75 ? 12.108 -1.311 -0.898 1.00 93.75 75 TYR A CA 1
ATOM 600 C C . TYR A 1 75 ? 12.997 -1.278 0.335 1.00 93.75 75 TYR A C 1
ATOM 602 O O . TYR A 1 75 ? 12.674 -1.844 1.378 1.00 93.75 75 TYR A O 1
ATOM 610 N N . SER A 1 76 ? 14.112 -0.559 0.238 1.00 93.19 76 SER A N 1
ATOM 611 C CA . SER A 1 76 ? 15.023 -0.360 1.362 1.00 93.19 76 SER A CA 1
ATOM 612 C C . SER A 1 76 ? 15.617 1.046 1.371 1.00 93.19 76 SER A C 1
ATOM 614 O O . SER A 1 76 ? 15.742 1.692 0.334 1.00 93.19 76 SER A O 1
ATOM 616 N N . MET A 1 77 ? 16.006 1.521 2.557 1.00 90.88 77 MET A N 1
ATOM 617 C CA . MET A 1 77 ? 16.811 2.736 2.710 1.00 90.88 77 MET A CA 1
ATOM 618 C C . MET A 1 77 ? 18.277 2.361 2.907 1.00 90.88 77 MET A C 1
ATOM 620 O O . MET A 1 77 ? 18.655 1.837 3.959 1.00 90.88 77 MET A O 1
ATOM 624 N N . GLN A 1 78 ? 19.107 2.660 1.910 1.00 91.94 78 GLN A N 1
ATOM 625 C CA . GLN A 1 78 ? 20.544 2.400 1.920 1.00 91.94 78 GLN A CA 1
ATOM 626 C C . GLN A 1 78 ? 21.302 3.726 1.884 1.00 91.94 78 GLN A C 1
ATOM 628 O O . GLN A 1 78 ? 21.231 4.464 0.906 1.00 91.94 78 GLN A O 1
ATOM 633 N N . ARG A 1 79 ? 22.023 4.051 2.967 1.00 91.75 79 ARG A N 1
ATOM 634 C CA . ARG A 1 79 ? 22.815 5.297 3.090 1.00 91.75 79 ARG A CA 1
ATOM 635 C C . ARG A 1 79 ? 22.007 6.563 2.736 1.00 91.75 79 ARG A C 1
ATOM 637 O O . ARG A 1 79 ? 22.488 7.439 2.028 1.00 91.75 79 ARG A O 1
ATOM 644 N N . GLY A 1 80 ? 20.757 6.627 3.202 1.00 88.38 80 GLY A N 1
ATOM 645 C CA . GLY A 1 80 ? 19.842 7.749 2.950 1.00 88.38 80 GLY A CA 1
ATOM 646 C C . GLY A 1 80 ? 19.170 7.751 1.573 1.00 88.38 80 GLY A C 1
ATOM 647 O O . GLY A 1 80 ? 18.428 8.680 1.278 1.00 88.38 80 GLY A O 1
ATOM 648 N N . ARG A 1 81 ? 19.397 6.729 0.739 1.00 89.69 81 ARG A N 1
ATOM 649 C CA . ARG A 1 81 ? 18.756 6.583 -0.572 1.00 89.69 81 ARG A CA 1
ATOM 650 C C . ARG A 1 81 ? 17.699 5.496 -0.546 1.00 89.69 81 ARG A C 1
ATOM 652 O O . ARG A 1 81 ? 17.929 4.420 0.007 1.00 89.69 81 ARG A O 1
ATOM 659 N N . PHE A 1 82 ? 16.577 5.778 -1.194 1.00 90.12 82 PHE A N 1
ATOM 660 C CA . PHE A 1 82 ? 15.532 4.798 -1.434 1.00 90.12 82 PHE A CA 1
ATOM 661 C C . PHE A 1 82 ? 15.962 3.886 -2.586 1.00 90.12 82 PHE A C 1
ATOM 663 O O . PHE A 1 82 ? 16.334 4.364 -3.656 1.00 90.12 82 PHE A O 1
ATOM 670 N N . VAL A 1 83 ? 15.966 2.579 -2.346 1.00 94.25 83 VAL A N 1
ATOM 671 C CA . VAL A 1 83 ? 16.371 1.549 -3.306 1.00 94.25 83 VAL A CA 1
ATOM 672 C C . VAL A 1 83 ? 15.187 0.623 -3.535 1.00 94.25 83 VAL A C 1
ATOM 674 O O . VAL A 1 83 ? 14.626 0.114 -2.565 1.00 94.25 83 VAL A O 1
ATOM 677 N N . ARG A 1 84 ? 14.846 0.392 -4.808 1.00 94.12 84 ARG A N 1
ATOM 678 C CA . ARG A 1 84 ? 13.838 -0.574 -5.262 1.00 94.12 84 ARG A CA 1
ATOM 679 C C . ARG A 1 84 ? 14.533 -1.682 -6.044 1.00 94.12 84 ARG A C 1
ATOM 681 O O . ARG A 1 84 ? 15.238 -1.391 -7.008 1.00 94.12 84 ARG A O 1
ATOM 688 N N . VAL A 1 85 ? 14.317 -2.928 -5.649 1.00 94.69 85 VAL A N 1
ATOM 689 C CA . VAL A 1 85 ? 14.742 -4.121 -6.398 1.00 94.69 85 VAL A CA 1
ATOM 690 C C . VAL A 1 85 ? 13.540 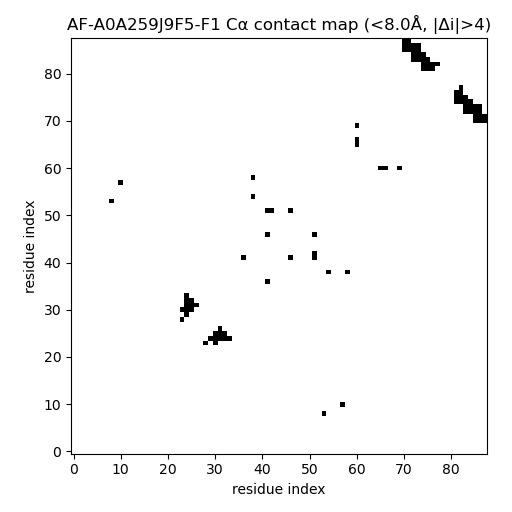-5.031 -6.607 1.00 94.69 85 VAL A C 1
ATOM 692 O O . VAL A 1 85 ? 12.603 -4.990 -5.816 1.00 94.69 85 VAL A O 1
ATOM 695 N N . ALA A 1 86 ? 13.541 -5.827 -7.669 1.00 90.75 86 ALA A N 1
ATOM 696 C CA . ALA A 1 86 ? 12.584 -6.916 -7.813 1.00 90.75 86 ALA A CA 1
ATOM 697 C C . ALA A 1 86 ? 13.132 -8.147 -7.080 1.00 90.75 86 ALA A C 1
ATOM 699 O O . ALA A 1 86 ? 14.319 -8.447 -7.202 1.00 90.75 86 ALA A O 1
ATOM 700 N N . LEU A 1 87 ? 12.286 -8.808 -6.297 1.00 85.19 87 LEU A N 1
ATOM 701 C CA . LEU A 1 87 ? 12.538 -10.153 -5.798 1.00 85.19 87 LEU A CA 1
ATOM 702 C C . LEU A 1 87 ? 11.912 -11.148 -6.776 1.00 85.19 87 LEU A C 1
ATOM 704 O O . LEU A 1 87 ? 10.791 -10.912 -7.248 1.00 85.19 87 LEU A O 1
ATOM 708 N N . ASP A 1 88 ? 12.661 -12.212 -7.056 1.00 67.44 88 A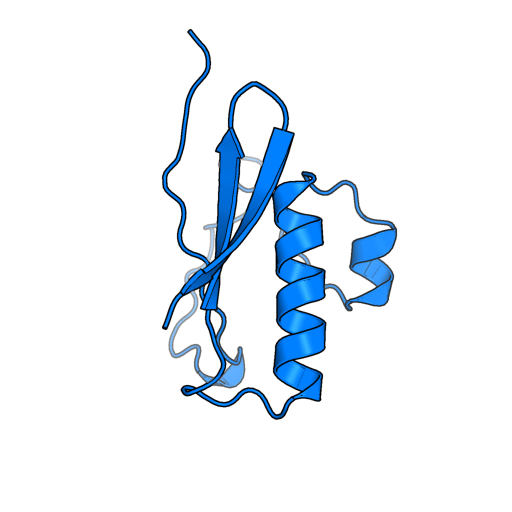SP A N 1
ATOM 709 C CA . ASP A 1 88 ? 12.211 -13.378 -7.821 1.00 67.44 88 ASP A CA 1
ATOM 710 C C . ASP A 1 88 ? 11.180 -14.208 -7.037 1.00 67.44 88 ASP A C 1
ATOM 712 O O . ASP A 1 88 ? 11.268 -14.252 -5.782 1.00 67.44 88 ASP A O 1
#

Foldseek 3Di:
DDDDDPDDDDDDDPVPDPDDDPPCEPDPHPHPDDDDDDLVRVVVDPDDPVVNVVSVVVVVCVVVVVDPPPWDWDWDQDPNDIDIDTDD

pLDDT: mean 92.1, std 3.9, range [67.44, 96.56]

Nearest PDB structures (foldseek):
  2mru-assembly1_B  TM=5.380E-01  e=3.726E+00  Escherichia coli K-12
  2mru-assembly1_A  TM=5.201E-01  e=4.266E+00  Escherichia coli K-12
  2mrn-assembly1_B  TM=5.271E-01  e=5.227E+00  Escherichia coli K-12
  4m4w-assembly1_K  TM=3.438E-01  e=3.726E+00  Bacillus subtilis subsp. subtilis str. 168